Protein AF-A0AAV8EP80-F1 (afdb_monomer)

Solvent-accessible surface area (backbone atoms only — not comparable to full-atom values): 6892 Å² total; per-residue (Å²): 134,88,81,83,80,76,80,81,80,80,86,75,79,82,92,77,89,77,81,79,78,89,67,61,75,91,62,69,78,67,72,84,75,77,82,76,94,78,79,94,74,91,79,96,66,94,66,74,79,79,74,56,69,68,58,57,49,45,65,65,45,73,84,53,90,68,71,49,78,56,80,95,85,44,67,37,46,67,67,53,44,52,50,50,52,52,50,50,32,45,77,71,64,76,49,132

Radius of gyration: 22.15 Å; Cα contacts (8 Å, |Δi|>4): 24; chains: 1; bounding box: 41×34×70 Å

Secondary structure (DSSP, 8-state):
-----------PPPP---PPP---GGGTT-----------------------HHHHHHHHHHT---EEEETTTEEEETHHHHHHHHHHHHHTTS--

Structure (mmCIF, N/CA/C/O backbone):
data_AF-A0AAV8EP80-F1
#
_entry.id   AF-A0AAV8EP80-F1
#
loop_
_atom_site.group_PDB
_atom_site.id
_atom_site.type_symbol
_atom_site.label_atom_id
_atom_site.label_alt_id
_atom_site.label_comp_id
_atom_site.label_asym_id
_atom_site.label_entity_id
_atom_site.label_seq_id
_atom_site.pdbx_PDB_ins_code
_atom_site.Cartn_x
_atom_site.Cartn_y
_atom_site.Cartn_z
_atom_site.occupancy
_atom_site.B_iso_or_equiv
_atom_site.auth_seq_id
_atom_site.auth_comp_id
_atom_site.auth_asym_id
_atom_site.auth_atom_id
_atom_site.pdbx_PDB_model_num
ATOM 1 N N . MET A 1 1 ? 21.582 -17.893 37.367 1.00 48.34 1 MET A N 1
ATOM 2 C CA . MET A 1 1 ? 20.299 -18.317 36.767 1.00 48.34 1 MET A CA 1
ATOM 3 C C . MET A 1 1 ? 20.461 -18.291 35.253 1.00 48.34 1 MET A C 1
ATOM 5 O O . MET A 1 1 ? 20.703 -17.206 34.736 1.00 48.34 1 MET A O 1
ATOM 9 N N . PRO A 1 2 ? 20.462 -19.433 34.544 1.00 50.06 2 PRO A N 1
ATOM 10 C CA . PRO A 1 2 ? 20.640 -19.436 33.094 1.00 50.06 2 PRO A CA 1
ATOM 11 C C . PRO A 1 2 ? 19.339 -19.024 32.388 1.00 50.06 2 PRO A C 1
ATOM 13 O O . PRO A 1 2 ? 18.265 -19.542 32.681 1.00 50.06 2 PRO A O 1
ATOM 16 N N . ASN A 1 3 ? 19.449 -18.060 31.471 1.00 48.56 3 ASN A N 1
ATOM 17 C CA . ASN A 1 3 ? 18.341 -17.529 30.679 1.00 48.56 3 ASN A CA 1
ATOM 18 C C . ASN A 1 3 ? 17.798 -18.585 29.705 1.00 48.56 3 ASN A C 1
ATOM 20 O O . ASN A 1 3 ? 18.535 -19.115 28.874 1.00 48.56 3 ASN A O 1
ATOM 24 N N . SER A 1 4 ? 16.488 -18.828 29.768 1.00 58.31 4 SER A N 1
ATOM 25 C CA . SER A 1 4 ? 15.744 -19.636 28.801 1.00 58.31 4 SER A CA 1
ATOM 26 C C . SER A 1 4 ? 15.703 -18.894 27.456 1.00 58.31 4 SER A C 1
ATOM 28 O O . SER A 1 4 ? 14.920 -17.960 27.258 1.00 58.31 4 SER A O 1
ATOM 30 N N . GLN A 1 5 ? 16.574 -19.283 26.529 1.00 61.62 5 GLN A N 1
ATOM 31 C CA . GLN A 1 5 ? 16.497 -18.881 25.126 1.00 61.62 5 GLN A CA 1
ATOM 32 C C . GLN A 1 5 ? 15.318 -19.636 24.496 1.00 61.62 5 GLN A C 1
ATOM 34 O O . GLN A 1 5 ? 15.442 -20.797 24.115 1.00 61.62 5 GLN A O 1
ATOM 39 N N . GLY A 1 6 ? 14.146 -18.999 24.442 1.00 58.94 6 GLY A N 1
ATOM 40 C CA . GLY A 1 6 ? 12.983 -19.550 23.751 1.00 58.94 6 GLY A CA 1
ATOM 41 C C . GLY A 1 6 ? 13.279 -19.701 22.259 1.00 58.94 6 GLY A C 1
ATOM 42 O O . GLY A 1 6 ? 13.557 -18.715 21.572 1.00 58.94 6 GLY A O 1
ATOM 43 N N . SER A 1 7 ? 13.223 -20.933 21.754 1.00 63.62 7 SER A N 1
ATOM 44 C CA . SER A 1 7 ? 13.340 -21.220 20.328 1.00 63.62 7 SER A CA 1
ATOM 45 C C . SER A 1 7 ? 12.175 -20.556 19.585 1.00 63.62 7 SER A C 1
ATOM 47 O O . SER A 1 7 ? 10.999 -20.845 19.808 1.00 63.62 7 SER A O 1
ATOM 49 N N . ARG A 1 8 ? 12.485 -19.602 18.702 1.00 64.81 8 ARG A N 1
ATOM 50 C CA . ARG A 1 8 ? 11.476 -18.996 17.826 1.00 64.81 8 ARG A CA 1
ATOM 51 C C . ARG A 1 8 ? 11.068 -20.034 16.782 1.00 64.81 8 ARG A C 1
ATOM 53 O O . ARG A 1 8 ? 11.791 -20.254 15.816 1.00 64.81 8 ARG A O 1
ATOM 60 N N . SER A 1 9 ? 9.917 -20.671 16.988 1.00 71.00 9 SER A N 1
ATOM 61 C CA . SER A 1 9 ? 9.291 -21.545 15.994 1.00 71.00 9 SER A CA 1
ATOM 62 C C . SER A 1 9 ? 8.947 -20.728 14.743 1.00 71.00 9 SER A C 1
ATOM 64 O O . SER A 1 9 ? 8.086 -19.844 14.776 1.00 71.00 9 SER A O 1
ATOM 66 N N . ILE A 1 10 ? 9.656 -20.987 13.642 1.00 76.31 10 ILE A N 1
ATOM 67 C CA . ILE A 1 10 ? 9.335 -20.423 12.331 1.00 76.31 10 ILE A CA 1
ATOM 68 C C . ILE A 1 10 ? 8.065 -21.122 11.848 1.00 76.31 10 ILE A C 1
ATOM 70 O O . ILE A 1 10 ? 8.075 -22.315 11.554 1.00 76.31 10 ILE A O 1
ATOM 74 N N . ARG A 1 11 ? 6.956 -20.381 11.772 1.00 77.38 11 ARG A N 1
ATOM 75 C CA . ARG A 1 11 ? 5.721 -20.890 11.169 1.00 77.38 11 ARG A CA 1
ATOM 76 C C . ARG A 1 11 ? 5.865 -20.869 9.651 1.00 77.38 11 ARG A C 1
ATOM 78 O O . ARG A 1 11 ? 5.950 -19.794 9.063 1.00 77.38 11 ARG A O 1
ATOM 85 N N . VAL A 1 12 ? 5.879 -22.047 9.036 1.00 83.75 12 VAL A N 1
ATOM 86 C CA . VAL A 1 12 ? 5.870 -22.221 7.577 1.00 83.75 12 VAL A CA 1
ATOM 87 C C . VAL A 1 12 ? 4.435 -22.532 7.141 1.00 83.75 12 VAL A C 1
ATOM 89 O O . VAL A 1 12 ? 3.733 -23.280 7.819 1.00 83.75 12 VAL A O 1
ATOM 92 N N . SER A 1 13 ? 3.964 -21.923 6.051 1.00 83.50 13 SER A N 1
ATOM 93 C CA . SER A 1 13 ? 2.660 -22.248 5.458 1.00 83.50 13 SER A CA 1
ATOM 94 C C . SER A 1 13 ? 2.709 -23.580 4.703 1.00 83.50 13 SER A C 1
ATOM 96 O O . SER A 1 13 ? 3.778 -24.013 4.277 1.00 83.50 13 SER A O 1
ATOM 98 N N . ALA A 1 14 ? 1.550 -24.204 4.477 1.00 88.19 14 ALA A N 1
ATOM 99 C CA . ALA A 1 14 ? 1.445 -25.336 3.557 1.00 88.19 14 ALA A CA 1
ATOM 100 C C . ALA A 1 14 ? 1.944 -24.948 2.144 1.00 88.19 14 ALA A C 1
ATOM 102 O O . ALA A 1 14 ? 1.817 -23.779 1.756 1.00 88.19 14 ALA A O 1
ATOM 103 N N . PRO A 1 15 ? 2.521 -25.891 1.375 1.00 84.88 15 PRO A N 1
ATOM 104 C CA . PRO A 1 15 ? 2.987 -25.619 0.018 1.00 84.88 15 PRO A CA 1
ATOM 105 C C . PRO A 1 15 ? 1.821 -25.202 -0.890 1.00 84.88 15 PRO A C 1
ATOM 107 O O . PRO A 1 15 ? 0.738 -25.782 -0.834 1.00 84.88 15 PRO A O 1
ATOM 110 N N . ILE A 1 16 ? 2.047 -24.192 -1.734 1.00 85.00 16 ILE A N 1
ATOM 111 C CA . ILE A 1 16 ? 1.070 -23.692 -2.711 1.00 85.00 16 ILE A CA 1
ATOM 112 C C . ILE A 1 16 ? 1.488 -24.173 -4.104 1.00 85.00 16 ILE A C 1
ATOM 114 O O . ILE A 1 16 ? 2.658 -24.068 -4.472 1.00 85.00 16 ILE A O 1
ATOM 118 N N . THR A 1 17 ? 0.533 -24.683 -4.887 1.00 88.06 17 THR A N 1
ATOM 119 C CA . THR A 1 17 ? 0.767 -25.073 -6.288 1.00 88.06 17 THR A CA 1
ATOM 120 C C . THR A 1 17 ? 0.845 -23.815 -7.151 1.00 88.06 17 THR A C 1
ATOM 122 O O . THR A 1 17 ? -0.119 -23.054 -7.218 1.00 88.06 17 THR A O 1
ATOM 125 N N . ILE A 1 18 ? 1.986 -23.582 -7.805 1.00 80.25 18 ILE A N 1
ATOM 126 C CA . ILE A 1 18 ? 2.171 -22.450 -8.721 1.00 80.25 18 ILE A CA 1
ATOM 127 C C . ILE A 1 18 ? 1.788 -22.916 -10.131 1.00 80.25 18 ILE A C 1
ATOM 129 O O . ILE A 1 18 ? 2.470 -23.795 -10.663 1.00 80.25 18 ILE A O 1
ATOM 133 N N . PRO A 1 19 ? 0.734 -22.361 -10.758 1.00 80.50 19 PRO A N 1
ATOM 134 C CA . PRO A 1 19 ? 0.410 -22.704 -12.134 1.00 80.50 19 PRO A CA 1
ATOM 135 C C . PRO A 1 19 ? 1.542 -22.240 -13.053 1.00 80.50 19 PRO A C 1
ATOM 137 O O . PRO A 1 19 ? 1.972 -21.083 -13.008 1.00 80.50 19 PRO A O 1
ATOM 140 N N . SER A 1 20 ? 2.042 -23.147 -13.888 1.00 77.12 20 SER A N 1
ATOM 141 C CA . SER A 1 20 ? 3.023 -22.806 -14.911 1.00 77.12 20 SER A CA 1
ATOM 142 C C . SER A 1 20 ? 2.378 -21.874 -15.932 1.00 77.12 20 SER A C 1
ATOM 144 O O . SER A 1 20 ? 1.331 -22.178 -16.499 1.00 77.12 20 SER A O 1
ATOM 146 N N . ARG A 1 21 ? 2.997 -20.716 -16.170 1.00 72.06 21 ARG A N 1
ATOM 147 C CA . ARG A 1 21 ? 2.588 -19.834 -17.261 1.00 72.06 21 ARG A CA 1
ATOM 148 C C . ARG A 1 21 ? 2.956 -20.519 -18.575 1.00 72.06 21 ARG A C 1
ATOM 150 O O . ARG A 1 21 ? 4.139 -20.727 -18.835 1.00 72.06 21 ARG A O 1
ATOM 157 N N . GLU A 1 22 ? 1.967 -20.833 -19.404 1.00 69.31 22 GLU A N 1
ATOM 158 C CA . GLU A 1 22 ? 2.203 -21.251 -20.786 1.00 69.31 22 GLU A CA 1
ATOM 159 C C . GLU A 1 22 ? 2.734 -20.048 -21.568 1.00 69.31 22 GLU A C 1
ATOM 161 O O . GLU A 1 22 ? 2.002 -19.172 -22.027 1.00 69.31 22 GLU A O 1
ATOM 166 N N . VAL A 1 23 ? 4.057 -19.944 -21.616 1.00 66.06 23 VAL A N 1
ATOM 167 C CA . VAL A 1 23 ? 4.764 -18.922 -22.376 1.00 66.06 23 VAL A CA 1
ATOM 168 C C . VAL A 1 23 ? 5.049 -19.506 -23.763 1.00 66.06 23 VAL A C 1
ATOM 170 O O . VAL A 1 23 ? 5.726 -20.536 -23.840 1.00 66.06 23 VAL A O 1
ATOM 173 N N . PRO A 1 24 ? 4.562 -18.890 -24.862 1.00 55.78 24 PRO A N 1
ATOM 174 C CA . PRO A 1 24 ? 4.899 -19.321 -26.215 1.00 55.78 24 PRO A CA 1
ATOM 175 C C . PRO A 1 24 ? 6.414 -19.438 -26.368 1.00 55.78 24 PRO A C 1
ATOM 177 O O . PRO A 1 24 ? 7.156 -18.606 -25.848 1.00 55.78 24 PRO A O 1
ATOM 180 N N . GLN A 1 25 ? 6.887 -20.460 -27.084 1.00 58.34 25 GLN A N 1
ATOM 181 C CA . GLN A 1 25 ? 8.316 -20.779 -27.160 1.00 58.34 25 GLN A CA 1
ATOM 182 C C . GLN A 1 25 ? 9.192 -19.597 -27.618 1.00 58.34 25 GLN A C 1
ATOM 184 O O . GLN A 1 25 ? 10.345 -19.526 -27.208 1.00 58.34 25 GLN A O 1
ATOM 189 N N . SER A 1 26 ? 8.625 -18.637 -28.358 1.00 57.41 26 SER A N 1
ATOM 190 C CA . SER A 1 26 ? 9.266 -17.384 -28.787 1.00 57.41 26 SER A CA 1
ATOM 191 C C . SER A 1 26 ? 9.567 -16.380 -27.662 1.00 57.41 26 SER A C 1
ATOM 193 O O . SER A 1 26 ? 10.183 -15.349 -27.912 1.00 57.41 26 SER A O 1
ATOM 195 N N . GLN A 1 27 ? 9.086 -16.624 -26.440 1.00 56.59 27 GLN A N 1
ATOM 196 C CA . GLN A 1 27 ? 9.397 -15.853 -25.231 1.00 56.59 27 GLN A CA 1
ATOM 197 C C . GLN A 1 27 ? 10.348 -16.614 -24.289 1.00 56.59 27 GLN A C 1
ATOM 199 O O . GLN A 1 27 ? 10.703 -16.086 -23.242 1.00 56.59 27 GLN A O 1
ATOM 204 N N . ARG A 1 28 ? 10.774 -17.845 -24.604 1.00 55.22 28 ARG A N 1
ATOM 205 C CA . ARG A 1 28 ? 11.715 -18.587 -23.737 1.00 55.22 28 ARG A CA 1
ATOM 206 C C . ARG A 1 28 ? 13.153 -18.069 -23.831 1.00 55.22 28 ARG A C 1
ATOM 208 O O . ARG A 1 28 ? 13.951 -18.374 -22.955 1.00 55.22 28 ARG A O 1
ATOM 215 N N . ASP A 1 29 ? 13.436 -17.210 -24.808 1.00 52.16 29 ASP A N 1
ATOM 216 C CA . ASP A 1 29 ? 14.732 -16.551 -25.003 1.0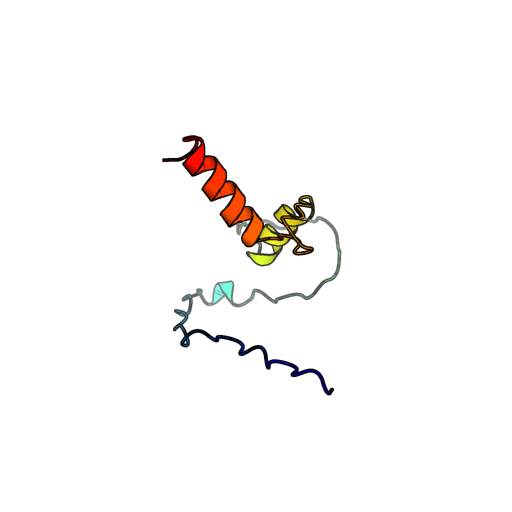0 52.16 29 ASP A CA 1
ATOM 217 C C . ASP A 1 29 ? 14.923 -15.305 -24.115 1.00 52.16 29 ASP A C 1
ATOM 219 O O . ASP A 1 29 ? 15.762 -14.450 -24.400 1.00 52.16 29 ASP A O 1
ATOM 223 N N . PHE A 1 30 ? 14.172 -15.170 -23.014 1.00 54.06 30 PHE A N 1
ATOM 224 C CA . PHE A 1 30 ? 14.520 -14.214 -21.960 1.00 54.06 30 PHE A CA 1
ATOM 225 C C . PHE A 1 30 ? 15.710 -14.759 -21.172 1.00 54.06 30 PHE A C 1
ATOM 227 O O . PHE A 1 30 ? 15.572 -15.292 -20.071 1.00 54.06 30 PHE A O 1
ATOM 234 N N . LYS A 1 31 ? 16.895 -14.630 -21.770 1.00 48.94 31 LYS A N 1
ATOM 235 C CA . LYS A 1 31 ? 18.172 -14.744 -21.077 1.00 48.94 31 LYS A CA 1
ATOM 236 C C . LYS A 1 31 ? 18.115 -13.761 -19.903 1.00 48.94 31 LYS A C 1
ATOM 238 O O . LYS A 1 31 ? 18.009 -12.553 -20.105 1.00 48.94 31 LYS A O 1
ATOM 243 N N . MET A 1 32 ? 18.063 -14.291 -18.683 1.00 53.31 32 MET A N 1
ATOM 244 C CA . MET A 1 32 ? 18.251 -13.515 -17.464 1.00 53.31 32 MET A CA 1
ATOM 245 C C . MET A 1 32 ? 19.723 -13.109 -17.460 1.00 53.31 32 MET A C 1
ATOM 247 O O . MET A 1 32 ? 20.569 -13.843 -16.961 1.00 53.31 32 MET A O 1
ATOM 251 N N . ASP A 1 33 ? 20.024 -12.010 -18.147 1.00 44.91 33 ASP A N 1
ATOM 252 C CA . ASP A 1 33 ? 21.350 -11.416 -18.136 1.00 44.91 33 ASP A CA 1
ATOM 253 C C . ASP A 1 33 ? 21.521 -10.768 -16.765 1.00 44.91 33 ASP A C 1
ATOM 255 O O . ASP A 1 33 ? 20.815 -9.820 -16.402 1.00 44.91 33 ASP A O 1
ATOM 259 N N . SER A 1 34 ? 22.357 -11.400 -15.948 1.00 54.66 34 SER A N 1
ATOM 260 C CA . SER A 1 34 ? 22.815 -10.833 -14.692 1.00 54.66 34 SER A CA 1
ATOM 261 C C . SER A 1 34 ? 23.673 -9.622 -15.024 1.00 54.66 34 SER A C 1
ATOM 263 O O . SER A 1 34 ? 24.752 -9.789 -15.568 1.00 54.66 34 SER A O 1
ATOM 265 N N . ASP A 1 35 ? 23.153 -8.449 -14.676 1.00 57.69 35 ASP A N 1
ATOM 266 C CA . ASP A 1 35 ? 23.901 -7.272 -14.233 1.00 57.69 35 ASP A CA 1
ATOM 267 C C . ASP A 1 35 ? 25.150 -6.907 -15.049 1.00 57.69 35 ASP A C 1
ATOM 269 O O . ASP A 1 35 ? 26.245 -7.347 -14.733 1.00 57.69 35 ASP A O 1
ATOM 273 N N . GLU A 1 36 ? 24.986 -6.026 -16.036 1.00 44.28 36 GLU A N 1
ATOM 274 C CA . GLU A 1 36 ? 26.028 -5.083 -16.445 1.00 44.28 36 GLU A CA 1
ATOM 275 C C . GLU A 1 36 ? 25.339 -3.858 -17.072 1.00 44.28 36 GLU A C 1
ATOM 277 O O . GLU A 1 36 ? 24.489 -3.968 -17.960 1.00 44.28 36 GLU A O 1
ATOM 282 N N . HIS A 1 37 ? 25.629 -2.678 -16.518 1.00 55.25 37 HIS A N 1
ATOM 283 C CA . HIS A 1 37 ? 25.308 -1.389 -17.121 1.00 55.25 37 HIS A CA 1
ATOM 284 C C . HIS A 1 37 ? 25.754 -1.401 -18.583 1.00 55.25 37 HIS A C 1
ATOM 286 O O . HIS A 1 37 ? 26.927 -1.633 -18.797 1.00 55.25 37 HIS A O 1
ATOM 292 N N . GLU A 1 38 ? 24.881 -1.107 -19.550 1.00 43.72 38 GLU A N 1
ATOM 293 C CA . GLU A 1 38 ? 25.262 -0.257 -20.681 1.00 43.72 38 GLU A CA 1
ATOM 294 C C . GLU A 1 38 ? 24.055 0.267 -21.483 1.00 43.72 38 GLU A C 1
ATOM 296 O O . GLU A 1 38 ? 23.024 -0.383 -21.670 1.00 43.72 38 GLU A O 1
ATOM 301 N N . GLU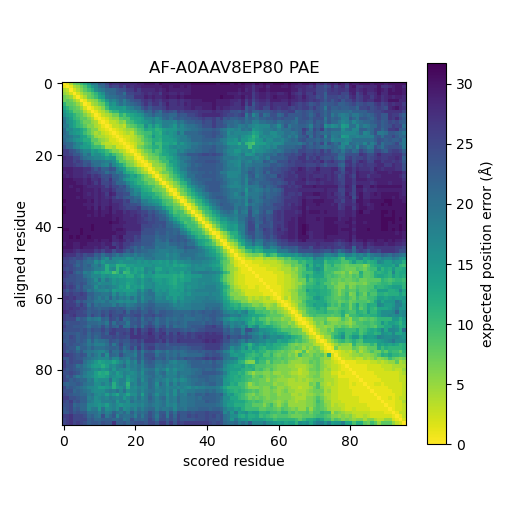 A 1 39 ? 24.261 1.518 -21.872 1.00 47.91 39 GLU A N 1
ATOM 302 C CA . GLU A 1 39 ? 23.660 2.436 -22.837 1.00 47.91 39 GLU A CA 1
ATOM 303 C C . GLU A 1 39 ? 22.443 2.069 -23.719 1.00 47.91 39 GLU A C 1
ATOM 305 O O . GLU A 1 39 ? 22.272 1.007 -24.316 1.00 47.91 39 GLU A O 1
ATOM 310 N N . ASP A 1 40 ? 21.618 3.108 -23.854 1.00 59.38 40 ASP A N 1
ATOM 311 C C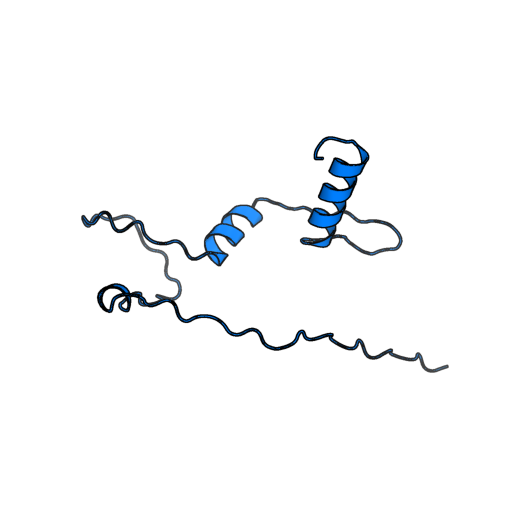A . ASP A 1 40 ? 20.609 3.356 -24.877 1.00 59.38 40 ASP A CA 1
ATOM 312 C C . ASP A 1 40 ? 21.129 3.108 -26.307 1.00 59.38 40 ASP A C 1
ATOM 314 O O . ASP A 1 40 ? 21.937 3.883 -26.809 1.00 59.38 40 ASP A O 1
ATOM 318 N N . ASN A 1 41 ? 20.624 2.082 -27.009 1.00 44.59 41 ASN A N 1
ATOM 319 C CA . ASN A 1 41 ? 20.546 2.131 -28.472 1.00 44.59 41 ASN A CA 1
ATOM 320 C C . ASN A 1 41 ? 19.495 1.177 -29.081 1.00 44.59 41 ASN A C 1
ATOM 322 O O . ASN A 1 41 ? 19.561 -0.043 -28.948 1.00 44.59 41 ASN A O 1
ATOM 326 N N . SER A 1 42 ? 18.528 1.795 -29.766 1.00 54.72 42 SER A N 1
ATOM 327 C CA . SER A 1 42 ? 17.863 1.410 -31.026 1.00 54.72 42 SER A CA 1
ATOM 328 C C . SER A 1 42 ? 17.683 -0.074 -31.397 1.00 54.72 42 SER A C 1
ATOM 330 O O . SER A 1 42 ? 18.633 -0.803 -31.667 1.00 54.72 42 SER A O 1
ATOM 332 N N . GLY A 1 43 ? 16.421 -0.487 -31.600 1.00 40.62 43 GLY A N 1
ATOM 333 C CA . GLY A 1 43 ? 16.123 -1.759 -32.271 1.00 40.62 43 GLY A CA 1
ATOM 334 C C . GLY A 1 43 ? 14.656 -2.195 -32.257 1.00 40.62 43 GLY A C 1
ATOM 335 O O . GLY A 1 43 ? 14.308 -3.183 -31.623 1.00 40.62 43 GLY A O 1
ATOM 336 N N . ASN A 1 44 ? 13.795 -1.434 -32.933 1.00 53.97 44 ASN A N 1
ATOM 337 C CA . ASN A 1 44 ? 12.472 -1.794 -33.470 1.00 53.97 44 ASN A CA 1
ATOM 338 C C . ASN A 1 44 ? 11.871 -3.187 -33.108 1.00 53.97 44 ASN A C 1
ATOM 340 O O . ASN A 1 44 ? 11.987 -4.142 -33.874 1.00 53.97 44 ASN A O 1
ATOM 344 N N . ARG A 1 45 ? 11.132 -3.270 -31.989 1.00 52.50 45 ARG A N 1
ATOM 345 C CA . ARG A 1 45 ? 9.910 -4.093 -31.813 1.00 52.50 45 ARG A CA 1
ATOM 346 C C . ARG A 1 45 ? 9.076 -3.522 -30.657 1.00 52.50 45 ARG A C 1
ATOM 348 O O . ARG A 1 45 ? 9.645 -3.279 -29.594 1.00 52.50 45 ARG A O 1
ATOM 355 N N . PRO A 1 46 ? 7.737 -3.392 -30.758 1.00 47.41 46 PRO A N 1
ATOM 356 C CA . PRO A 1 46 ? 6.892 -3.014 -29.624 1.00 47.41 46 PRO A CA 1
ATOM 357 C C . PRO A 1 46 ? 6.681 -4.196 -28.658 1.00 47.41 46 PRO A C 1
ATOM 359 O O . PRO A 1 46 ? 5.588 -4.410 -28.139 1.00 47.41 46 PRO A O 1
ATOM 362 N N . CYS A 1 47 ? 7.721 -4.986 -28.383 1.00 54.91 47 CYS A N 1
ATOM 363 C CA . CYS A 1 47 ? 7.718 -5.863 -27.223 1.00 54.91 47 CYS A CA 1
ATOM 364 C C . CYS A 1 47 ? 8.064 -4.981 -26.029 1.00 54.91 47 CYS A C 1
ATOM 366 O O . CYS A 1 47 ? 9.236 -4.740 -25.753 1.00 54.91 47 CYS A O 1
ATOM 368 N N . LYS A 1 48 ? 7.040 -4.452 -25.347 1.00 63.47 48 LYS A N 1
ATOM 369 C CA . LYS A 1 48 ? 7.197 -3.784 -24.047 1.00 63.47 48 LYS A CA 1
ATOM 370 C C . LYS A 1 48 ? 8.123 -4.658 -23.193 1.00 63.47 48 LYS A C 1
ATOM 372 O O . LYS A 1 48 ? 7.721 -5.762 -22.832 1.00 63.47 48 LYS A O 1
ATOM 377 N N . LYS A 1 49 ? 9.360 -4.211 -22.933 1.00 74.56 49 LYS A N 1
ATOM 378 C CA . LYS A 1 49 ? 10.315 -4.915 -22.063 1.00 74.56 49 LYS A CA 1
ATOM 379 C C . LYS A 1 49 ? 9.589 -5.165 -20.735 1.00 74.56 49 LYS A C 1
ATOM 381 O O . LYS A 1 49 ? 9.260 -4.212 -20.029 1.00 74.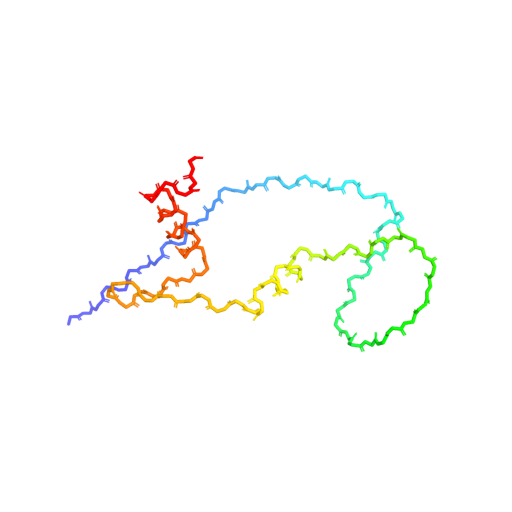56 49 LYS A O 1
ATOM 386 N N . ILE A 1 50 ? 9.222 -6.417 -20.449 1.00 81.56 50 ILE A N 1
ATOM 387 C CA . ILE A 1 50 ? 8.470 -6.762 -19.238 1.00 81.56 50 ILE A CA 1
ATOM 388 C C . ILE A 1 50 ? 9.440 -6.599 -18.074 1.00 81.56 50 ILE A C 1
ATOM 390 O O . ILE A 1 50 ? 10.329 -7.421 -17.881 1.00 81.56 50 ILE A O 1
ATOM 394 N N . VAL A 1 51 ? 9.294 -5.511 -17.321 1.00 86.12 51 VAL A N 1
ATOM 395 C CA . VAL A 1 51 ? 10.098 -5.285 -16.120 1.00 86.12 51 VAL A CA 1
ATOM 396 C C . VAL A 1 51 ? 9.672 -6.317 -15.073 1.00 86.12 51 VAL A C 1
ATOM 398 O O . VAL A 1 51 ? 8.476 -6.408 -14.770 1.00 86.12 51 VAL A O 1
ATOM 401 N N . PRO A 1 52 ? 10.603 -7.103 -14.509 1.00 86.62 52 PRO A N 1
ATOM 402 C CA . PRO A 1 52 ? 10.250 -8.097 -13.513 1.00 86.62 52 PRO A CA 1
ATOM 403 C C . PRO A 1 52 ? 9.685 -7.416 -12.252 1.00 86.62 52 PRO A C 1
ATOM 405 O O . PRO A 1 52 ? 10.095 -6.306 -11.893 1.00 86.62 52 PRO A O 1
ATOM 408 N N . PRO A 1 53 ? 8.742 -8.066 -11.547 1.00 84.19 53 PRO A N 1
ATOM 409 C CA . PRO A 1 53 ? 7.990 -7.434 -10.465 1.00 84.19 53 PRO A CA 1
ATOM 410 C C . PRO A 1 53 ? 8.888 -6.932 -9.327 1.00 84.19 53 PRO A C 1
ATOM 412 O O . PRO A 1 53 ? 8.624 -5.868 -8.774 1.00 84.19 53 PRO A O 1
ATOM 415 N N . HIS A 1 54 ? 9.983 -7.635 -9.016 1.00 87.31 54 HIS A N 1
ATOM 416 C CA . HIS A 1 54 ? 10.916 -7.225 -7.962 1.00 87.31 54 HIS A CA 1
ATOM 417 C C . HIS A 1 54 ? 11.659 -5.918 -8.293 1.00 87.31 54 HIS A C 1
ATOM 419 O O . HIS A 1 54 ? 11.892 -5.126 -7.386 1.00 87.31 54 HIS A O 1
ATOM 425 N N . VAL A 1 55 ? 11.951 -5.630 -9.569 1.00 87.88 55 VAL A N 1
ATOM 426 C CA . VAL A 1 55 ? 12.570 -4.357 -9.996 1.00 87.88 55 VAL A CA 1
ATOM 427 C C . VAL A 1 55 ? 11.579 -3.201 -9.874 1.00 87.88 55 VAL A C 1
ATOM 429 O O . VAL A 1 55 ? 11.940 -2.119 -9.417 1.00 87.88 55 VAL A O 1
ATOM 432 N N . ILE A 1 56 ? 10.307 -3.419 -10.225 1.00 85.69 56 ILE A N 1
ATOM 433 C CA . ILE A 1 56 ? 9.248 -2.409 -10.042 1.00 85.69 56 I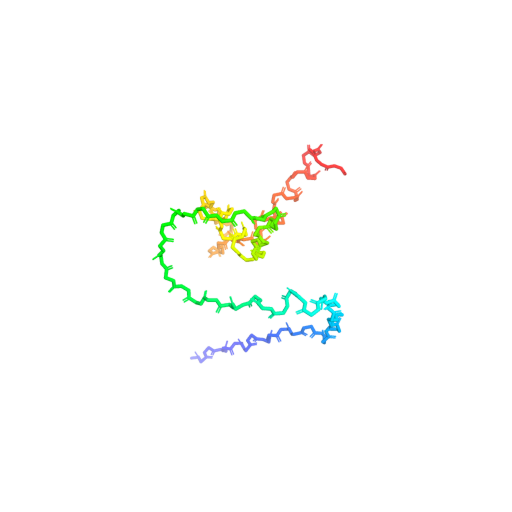LE A CA 1
ATOM 434 C C . ILE A 1 56 ? 9.082 -2.085 -8.554 1.00 85.69 56 ILE A C 1
ATOM 436 O O . ILE A 1 56 ? 8.959 -0.918 -8.179 1.00 85.69 56 ILE A O 1
ATOM 440 N N . VAL A 1 57 ? 9.079 -3.117 -7.709 1.00 82.88 57 VAL A N 1
ATOM 441 C CA . VAL A 1 57 ? 9.011 -2.969 -6.253 1.00 82.88 57 VAL A CA 1
ATOM 442 C C . VAL A 1 57 ? 10.239 -2.211 -5.749 1.00 82.88 57 VAL A C 1
ATOM 444 O O . VAL A 1 57 ? 10.067 -1.189 -5.093 1.00 82.88 57 VAL A O 1
ATOM 447 N N . ALA A 1 58 ? 11.454 -2.622 -6.116 1.00 83.06 58 ALA A N 1
ATOM 448 C CA . ALA A 1 58 ? 12.687 -1.952 -5.706 1.00 83.06 58 ALA A CA 1
ATOM 449 C C . ALA A 1 58 ? 12.690 -0.461 -6.079 1.00 83.06 58 ALA A C 1
ATOM 451 O O . ALA A 1 58 ? 12.913 0.372 -5.206 1.00 83.06 58 ALA A O 1
ATOM 452 N N . ARG A 1 59 ? 12.320 -0.105 -7.319 1.00 83.25 59 ARG A N 1
ATOM 453 C CA . ARG A 1 59 ? 12.193 1.302 -7.754 1.00 83.25 59 ARG A CA 1
ATOM 454 C C . ARG A 1 59 ? 11.217 2.102 -6.893 1.00 83.25 59 ARG A C 1
ATOM 456 O O . ARG A 1 59 ? 11.489 3.242 -6.556 1.00 83.25 59 ARG A O 1
ATOM 463 N N . ARG A 1 60 ? 10.078 1.514 -6.515 1.00 80.94 60 ARG A N 1
ATOM 464 C CA . ARG A 1 60 ? 9.077 2.193 -5.671 1.00 80.94 60 ARG A CA 1
ATOM 465 C C . ARG A 1 60 ? 9.529 2.353 -4.223 1.00 80.94 60 ARG A C 1
ATOM 467 O O . ARG A 1 60 ? 9.057 3.270 -3.559 1.00 80.94 60 ARG A O 1
ATOM 474 N N . PHE A 1 61 ? 10.348 1.433 -3.719 1.00 74.69 61 PHE A N 1
ATOM 475 C CA . PHE A 1 61 ? 10.813 1.426 -2.332 1.00 74.69 61 PHE A CA 1
ATOM 476 C C . PHE A 1 61 ? 12.141 2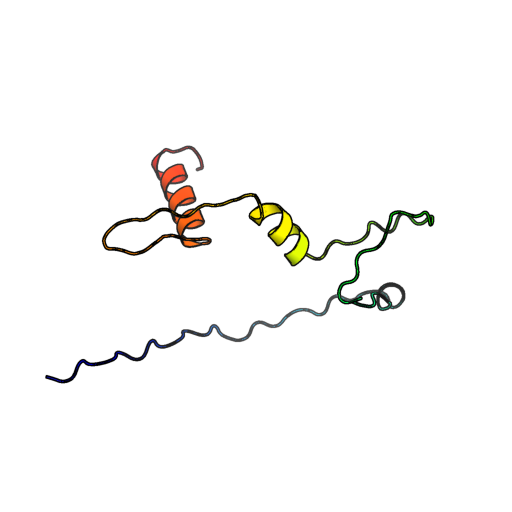.160 -2.127 1.00 74.69 61 PHE A C 1
ATOM 478 O O . PHE A 1 61 ? 12.385 2.591 -1.005 1.00 74.69 61 PHE A O 1
ATOM 485 N N . ALA A 1 62 ? 12.954 2.341 -3.172 1.00 73.81 62 ALA A N 1
ATOM 486 C CA . ALA A 1 62 ? 14.221 3.070 -3.108 1.00 73.81 62 ALA A CA 1
ATOM 487 C C . ALA A 1 62 ? 14.051 4.479 -2.511 1.00 73.81 62 ALA A C 1
ATOM 489 O O . ALA A 1 62 ? 14.830 4.878 -1.653 1.00 73.81 62 ALA A O 1
ATOM 490 N N . ASP A 1 63 ? 12.959 5.164 -2.861 1.00 68.31 63 ASP A N 1
ATOM 491 C CA . ASP A 1 63 ? 12.673 6.527 -2.392 1.00 68.31 63 ASP A CA 1
ATOM 492 C C . ASP A 1 63 ? 11.824 6.576 -1.106 1.00 68.31 63 ASP A C 1
ATOM 494 O O . ASP A 1 63 ? 11.363 7.639 -0.688 1.00 68.31 63 ASP A O 1
ATOM 498 N N . ARG A 1 64 ? 11.538 5.428 -0.474 1.00 66.25 64 ARG A N 1
ATOM 499 C CA . ARG A 1 64 ? 10.582 5.334 0.642 1.00 66.25 64 ARG A CA 1
ATOM 500 C C . ARG A 1 64 ? 11.242 4.809 1.911 1.00 66.25 64 ARG A C 1
ATOM 502 O O . ARG A 1 64 ? 11.305 3.604 2.146 1.00 66.25 64 ARG A O 1
ATOM 509 N N . MET A 1 65 ? 11.623 5.722 2.799 1.00 62.66 65 MET A N 1
ATOM 510 C CA . MET A 1 65 ? 12.024 5.396 4.169 1.00 62.66 65 MET A CA 1
ATOM 511 C C . MET A 1 65 ? 10.830 5.540 5.119 1.00 62.66 65 MET A C 1
ATOM 513 O O . MET A 1 65 ? 10.575 6.616 5.651 1.00 62.66 65 MET A O 1
ATOM 517 N N . PHE A 1 66 ? 10.097 4.450 5.361 1.00 65.69 66 PHE A N 1
ATOM 518 C CA . PHE A 1 66 ? 9.097 4.412 6.430 1.00 65.69 66 PHE A CA 1
ATOM 519 C C . PHE A 1 66 ? 9.579 3.477 7.537 1.00 65.69 66 PHE A C 1
ATOM 521 O O . PHE A 1 66 ? 9.580 2.253 7.394 1.00 65.69 66 PHE A O 1
ATOM 528 N N . SER A 1 67 ? 10.009 4.060 8.649 1.00 68.62 67 SER A N 1
ATOM 529 C CA . SER A 1 67 ? 10.253 3.346 9.897 1.00 68.62 67 SER A CA 1
ATOM 530 C C . SER A 1 67 ? 9.734 4.207 11.033 1.00 68.62 67 SER A C 1
ATOM 532 O O . SER A 1 67 ? 10.173 5.344 11.182 1.00 68.62 67 SER A O 1
ATOM 534 N N . VAL A 1 68 ? 8.807 3.670 11.817 1.00 67.19 68 VAL A N 1
ATOM 535 C CA . VAL A 1 68 ? 8.262 4.345 12.998 1.00 67.19 68 VAL A CA 1
ATOM 536 C C . VAL A 1 68 ? 8.498 3.431 14.190 1.00 67.19 68 VAL A C 1
ATOM 538 O O . VAL A 1 68 ? 8.258 2.224 14.118 1.00 67.19 68 VAL A O 1
ATOM 541 N N . CYS A 1 69 ? 9.004 3.984 15.284 1.00 68.19 69 CYS A N 1
ATOM 542 C CA . CYS A 1 69 ? 9.109 3.262 16.545 1.00 68.19 69 CYS A CA 1
ATOM 543 C C . CYS A 1 69 ? 7.768 3.376 17.274 1.00 68.19 69 CYS A C 1
ATOM 545 O O . CYS A 1 69 ? 7.325 4.486 17.559 1.00 68.19 69 CYS A O 1
ATOM 547 N N . PHE A 1 70 ? 7.122 2.247 17.567 1.00 64.75 70 PHE A N 1
ATOM 548 C CA . PHE A 1 70 ? 5.901 2.215 18.373 1.00 64.75 70 PHE A CA 1
ATOM 549 C C . PHE A 1 70 ? 6.140 1.365 19.626 1.00 64.75 70 PHE A C 1
ATOM 551 O O . PHE A 1 70 ? 6.564 0.212 19.532 1.00 64.75 70 PHE A O 1
ATOM 558 N N . GLY A 1 71 ? 5.870 1.927 20.807 1.00 68.50 71 GLY A N 1
ATOM 559 C CA . GLY A 1 71 ? 6.048 1.242 22.093 1.00 68.50 71 GLY A CA 1
ATOM 560 C C . GLY A 1 71 ? 7.508 0.913 22.456 1.00 68.50 71 GLY A C 1
ATOM 561 O O . GLY A 1 71 ? 8.445 1.565 21.999 1.00 68.50 71 GLY A O 1
ATOM 562 N N . HIS A 1 72 ? 7.697 -0.103 23.310 1.00 54.97 72 HIS A N 1
ATOM 563 C CA . HIS A 1 72 ? 8.998 -0.529 23.852 1.00 54.97 72 HIS A CA 1
ATOM 564 C C . HIS A 1 72 ? 9.895 -1.175 22.775 1.00 54.97 72 HIS A C 1
ATOM 566 O O . HIS A 1 72 ? 9.983 -2.398 22.658 1.00 54.97 72 HIS A O 1
ATOM 572 N N . GLY A 1 73 ? 10.566 -0.346 21.974 1.00 66.38 73 GLY A N 1
ATOM 573 C CA . GLY A 1 73 ? 11.742 -0.728 21.183 1.00 66.38 73 GLY A CA 1
ATOM 574 C C . GLY A 1 73 ? 11.490 -1.562 19.924 1.00 66.38 73 GLY A C 1
ATOM 575 O O . GLY A 1 73 ? 12.449 -2.029 19.313 1.00 66.38 73 GLY A O 1
ATOM 576 N N . ARG A 1 74 ? 10.235 -1.758 19.498 1.00 70.38 74 ARG A N 1
ATOM 577 C CA . ARG A 1 74 ? 9.939 -2.398 18.207 1.00 70.38 74 ARG A CA 1
ATOM 578 C C . ARG A 1 74 ? 9.772 -1.335 17.127 1.00 70.38 74 ARG A C 1
ATOM 580 O O . ARG A 1 74 ? 8.879 -0.492 17.188 1.00 70.38 74 ARG A O 1
ATOM 587 N N . THR A 1 75 ? 10.638 -1.375 16.121 1.00 72.00 75 THR A N 1
ATOM 588 C CA . THR A 1 75 ? 10.483 -0.550 14.921 1.00 72.00 75 THR A CA 1
ATOM 589 C C . THR A 1 75 ? 9.505 -1.240 13.981 1.00 72.00 75 THR A C 1
ATOM 591 O O . THR A 1 75 ? 9.803 -2.317 13.465 1.00 72.00 75 THR A O 1
ATOM 594 N N . LEU A 1 76 ? 8.352 -0.620 13.737 1.00 79.06 76 LEU A N 1
ATOM 595 C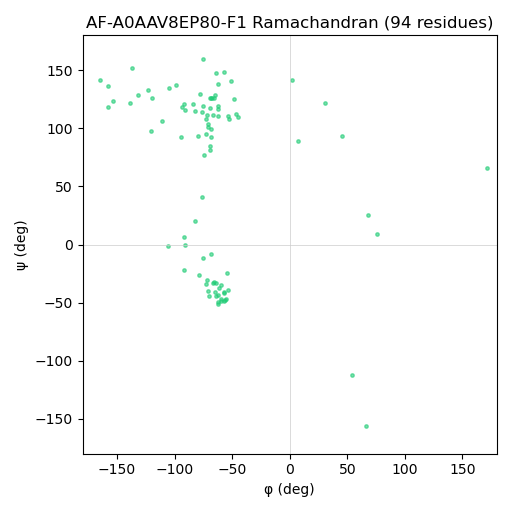 CA . LEU A 1 76 ? 7.451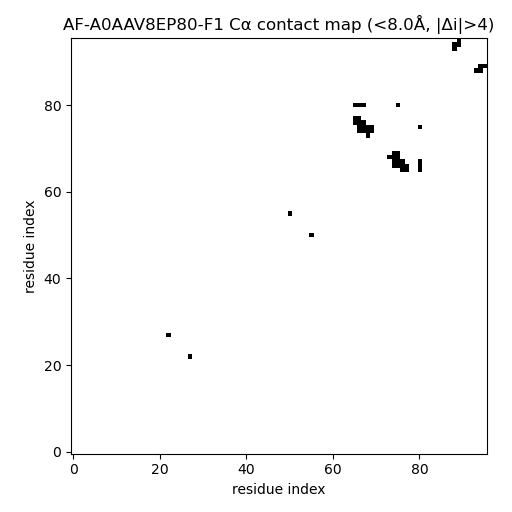 -1.062 12.680 1.00 79.06 76 LEU A CA 1
ATOM 596 C C . LEU A 1 76 ? 8.130 -0.758 11.344 1.00 79.06 76 LEU A C 1
ATOM 598 O O . LEU A 1 76 ? 8.551 0.376 11.093 1.00 79.06 76 LEU A O 1
ATOM 602 N N . ARG A 1 77 ? 8.264 -1.774 10.493 1.00 81.75 77 ARG A N 1
ATOM 603 C CA . ARG A 1 77 ? 8.832 -1.636 9.148 1.00 81.75 77 ARG A CA 1
ATOM 604 C C . ARG A 1 77 ? 8.009 -2.420 8.142 1.00 81.75 77 ARG A C 1
ATOM 606 O O . ARG A 1 77 ? 7.398 -3.434 8.473 1.00 81.75 77 ARG A O 1
ATOM 613 N N . GLY A 1 78 ? 8.017 -1.952 6.896 1.00 82.69 78 GLY A N 1
ATOM 614 C CA . GLY A 1 78 ? 7.391 -2.652 5.776 1.00 82.69 78 GLY A CA 1
ATOM 615 C C . GLY A 1 78 ? 5.922 -2.985 6.046 1.00 82.69 78 GLY A C 1
ATOM 616 O O . GLY A 1 78 ? 5.089 -2.086 6.149 1.00 82.69 78 GLY A O 1
ATOM 617 N N . ARG A 1 79 ? 5.612 -4.283 6.174 1.00 83.69 79 ARG A N 1
ATOM 618 C CA . ARG A 1 79 ? 4.247 -4.805 6.351 1.00 83.69 79 ARG A CA 1
ATOM 619 C C . ARG A 1 79 ? 3.526 -4.217 7.561 1.00 83.69 79 ARG A C 1
ATOM 621 O O . ARG A 1 79 ? 2.350 -3.883 7.452 1.00 83.69 79 ARG A O 1
ATOM 628 N N . ASP A 1 80 ? 4.218 -4.064 8.684 1.00 85.31 80 ASP A N 1
ATOM 629 C CA . ASP A 1 80 ? 3.579 -3.592 9.913 1.00 85.31 80 ASP A CA 1
ATOM 630 C C . ASP A 1 80 ? 3.109 -2.138 9.783 1.00 85.31 80 ASP A C 1
ATOM 632 O O . ASP A 1 80 ? 2.051 -1.778 10.292 1.00 85.31 80 ASP A O 1
ATOM 636 N N . LEU A 1 81 ? 3.838 -1.318 9.019 1.00 85.88 81 LEU A N 1
ATOM 637 C CA . LEU A 1 81 ? 3.427 0.052 8.706 1.00 85.88 81 LEU A CA 1
ATOM 638 C C . LEU A 1 81 ? 2.266 0.103 7.718 1.00 85.88 81 LEU A C 1
ATOM 640 O O . LEU A 1 81 ? 1.421 0.984 7.830 1.00 85.88 81 LEU A O 1
ATOM 644 N N . VAL A 1 82 ? 2.201 -0.835 6.769 1.00 85.12 82 VAL A N 1
ATOM 645 C CA . VAL A 1 82 ? 1.051 -0.948 5.858 1.00 85.12 82 VAL A CA 1
ATOM 646 C C . VAL A 1 82 ? -0.213 -1.288 6.644 1.00 85.12 82 VAL A C 1
ATOM 648 O O . VAL A 1 82 ? -1.244 -0.651 6.436 1.00 85.12 82 VAL A O 1
ATOM 651 N N . ASN A 1 83 ? -0.122 -2.234 7.581 1.00 87.50 83 ASN A N 1
ATOM 652 C CA . ASN A 1 83 ? -1.236 -2.571 8.462 1.00 87.50 83 ASN A CA 1
ATOM 653 C C . ASN A 1 83 ? -1.626 -1.375 9.334 1.00 87.50 83 ASN A C 1
ATOM 655 O O . ASN A 1 83 ? -2.791 -1.000 9.332 1.00 87.50 83 ASN A O 1
ATOM 659 N N . PHE A 1 84 ? -0.658 -0.729 9.995 1.00 87.94 84 PHE A N 1
ATOM 660 C CA . PHE A 1 84 ? -0.906 0.466 10.804 1.00 87.94 84 PHE A CA 1
ATOM 661 C C . PHE A 1 84 ? -1.588 1.579 9.995 1.00 87.94 84 PHE A C 1
ATOM 663 O O . PHE A 1 84 ? -2.610 2.106 10.422 1.00 87.94 84 PHE A O 1
ATOM 670 N N . ARG A 1 85 ? -1.086 1.889 8.791 1.00 90.06 85 ARG A N 1
ATOM 671 C CA . ARG A 1 85 ? -1.686 2.883 7.887 1.00 90.06 85 ARG A CA 1
ATOM 672 C C . ARG A 1 85 ? -3.135 2.540 7.556 1.00 90.06 85 ARG A C 1
ATOM 674 O O . ARG A 1 85 ? -3.994 3.412 7.621 1.00 90.06 85 ARG A O 1
ATOM 681 N N . ASN A 1 86 ? -3.401 1.290 7.180 1.00 91.25 86 ASN A N 1
ATOM 682 C CA . ASN A 1 86 ? -4.749 0.852 6.827 1.00 91.25 86 ASN A CA 1
ATOM 683 C C . ASN A 1 86 ? -5.690 0.923 8.032 1.00 91.25 86 ASN A C 1
ATOM 685 O O . ASN A 1 86 ? -6.809 1.398 7.882 1.00 91.25 86 ASN A O 1
ATOM 689 N N . THR A 1 87 ? -5.221 0.535 9.220 1.00 93.19 87 THR A N 1
ATOM 690 C CA . THR A 1 87 ? -5.980 0.681 10.465 1.00 93.19 87 THR A CA 1
ATOM 691 C C . THR A 1 87 ? -6.323 2.140 10.737 1.00 93.19 87 THR A C 1
ATOM 693 O O . THR A 1 87 ? -7.484 2.436 10.980 1.00 93.19 87 THR A O 1
ATOM 696 N N . ILE A 1 88 ? -5.359 3.063 10.642 1.00 92.75 88 ILE A N 1
ATOM 697 C CA . ILE A 1 88 ? -5.630 4.494 10.840 1.00 92.75 88 ILE A CA 1
ATOM 698 C C . ILE A 1 88 ? -6.659 4.994 9.830 1.00 92.75 88 ILE A C 1
ATOM 700 O O . ILE A 1 88 ? -7.625 5.626 10.232 1.00 92.75 88 ILE A O 1
ATOM 704 N N . PHE A 1 89 ? -6.508 4.667 8.546 1.00 93.50 89 PHE A N 1
ATOM 705 C CA . PHE A 1 89 ? -7.455 5.116 7.525 1.00 93.50 89 PHE A CA 1
ATOM 706 C C . PHE A 1 89 ? -8.870 4.558 7.721 1.00 93.50 89 PHE A C 1
ATOM 708 O O . PHE A 1 89 ? -9.824 5.275 7.434 1.00 93.50 89 PHE A O 1
ATOM 715 N N . GLN A 1 90 ? -9.015 3.336 8.240 1.00 94.25 90 GLN A N 1
ATOM 716 C CA . GLN A 1 90 ? -10.316 2.783 8.638 1.00 94.25 90 GLN A CA 1
ATOM 717 C C . GLN A 1 90 ? -10.870 3.485 9.885 1.00 94.25 90 GLN A C 1
ATOM 719 O O . GLN A 1 90 ? -12.033 3.868 9.913 1.00 94.25 90 GLN A O 1
ATOM 724 N N . MET A 1 91 ? -10.035 3.710 10.905 1.00 94.25 91 MET A N 1
ATOM 725 C CA . MET A 1 91 ? -10.441 4.384 12.146 1.00 94.25 91 MET A CA 1
ATOM 726 C C . MET A 1 91 ? -10.920 5.815 11.902 1.00 94.25 91 MET A C 1
ATOM 728 O O . MET A 1 91 ? -11.837 6.282 12.570 1.00 94.25 91 MET A O 1
ATOM 732 N N . THR A 1 92 ? -10.281 6.518 10.970 1.00 96.0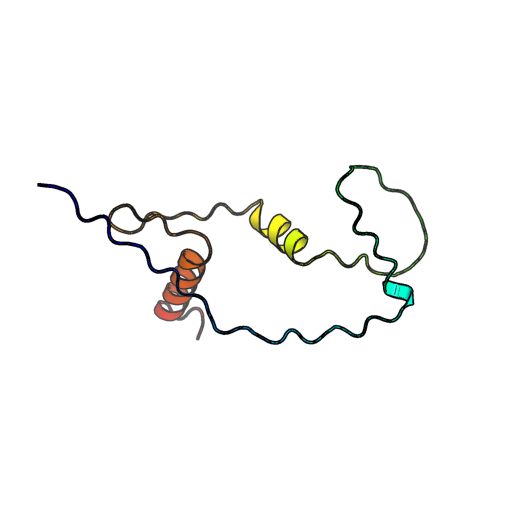6 92 THR A N 1
ATOM 733 C CA . THR A 1 92 ? -10.621 7.899 10.619 1.00 96.06 92 THR A CA 1
ATOM 734 C C . THR A 1 92 ? -11.650 7.993 9.491 1.00 96.06 92 THR A C 1
ATOM 736 O O . THR A 1 92 ? -11.984 9.104 9.094 1.00 96.06 92 THR A O 1
ATOM 739 N N . GLY A 1 93 ? -12.122 6.865 8.945 1.00 94.81 93 GLY A N 1
ATOM 740 C CA . GLY A 1 93 ? -13.117 6.830 7.868 1.00 94.81 93 GLY A CA 1
ATOM 741 C C . GLY A 1 93 ? -12.636 7.367 6.513 1.00 94.81 93 GLY A C 1
ATOM 742 O O . GLY A 1 93 ? -13.450 7.826 5.720 1.00 94.81 93 GLY A O 1
ATOM 743 N N . PHE A 1 94 ? -11.328 7.347 6.225 1.00 92.44 94 PHE A N 1
ATOM 744 C CA . PHE A 1 94 ? -10.808 7.724 4.897 1.00 92.44 94 PHE A CA 1
ATOM 745 C C . PHE A 1 94 ? -10.961 6.610 3.859 1.00 92.44 94 PHE A C 1
ATOM 747 O O . PHE A 1 94 ? -10.993 6.886 2.661 1.00 92.44 94 PHE A O 1
ATOM 754 N N . ILE A 1 95 ? -10.997 5.358 4.315 1.00 87.12 95 ILE A N 1
ATOM 755 C CA . ILE A 1 95 ? -11.305 4.183 3.501 1.00 87.12 95 ILE A CA 1
ATOM 756 C C . ILE A 1 95 ? -12.345 3.355 4.256 1.00 87.12 95 ILE A C 1
ATOM 758 O O . ILE A 1 95 ? -12.151 3.074 5.440 1.00 87.12 95 ILE A O 1
ATOM 762 N N . GLU A 1 96 ? -13.428 3.001 3.569 1.00 74.50 96 GLU A N 1
ATOM 763 C CA . GLU A 1 96 ? -14.534 2.159 4.048 1.00 74.50 96 GLU A CA 1
ATOM 764 C C . GLU A 1 96 ? -14.552 0.837 3.273 1.00 74.50 96 GLU A C 1
ATOM 766 O O . GLU A 1 96 ? -14.365 0.882 2.032 1.00 74.50 96 GLU A O 1
#

Foldseek 3Di:
DDDPPDDDDDDDDDDDDDDDPPDPPVPPPPPPDPDDDDDDDDDDDPPPPPDDPVVVVCVVCVPDDDWDDDPDPDIDDDPSVVVVVVVVCVVVVVDD

Mean predicted aligned error: 17.79 Å

Sequence (96 aa):
MPNSQGSRSIRVSAPITIPSREVPQSQRDFKMDSDEHEEDNSGNRPCKKIVPPHVIVARRFADRMFSVCFGHGRTLRGRDLVNFRNTIFQMTGFIE

pLDDT: mean 71.03, std 15.28, range [40.62, 96.06]

InterPro domains:
  IPR007608 Senescence regulator S40 [PF04520] (7-96)

Organism: NCBI:txid906938